Protein AF-A0A7X8DJQ7-F1 (afdb_monomer)

Structure (mmCIF, N/CA/C/O backbone):
data_AF-A0A7X8DJQ7-F1
#
_entry.id   AF-A0A7X8DJQ7-F1
#
loop_
_atom_site.group_PDB
_atom_site.id
_atom_site.type_symbol
_atom_site.label_atom_id
_atom_site.label_alt_id
_atom_site.label_comp_id
_atom_site.label_asym_id
_atom_site.label_entity_id
_atom_site.label_seq_id
_atom_site.pdbx_PDB_ins_code
_atom_site.Cartn_x
_atom_site.Cartn_y
_atom_site.Cartn_z
_atom_site.occupancy
_atom_site.B_iso_or_equiv
_atom_site.auth_seq_id
_atom_site.auth_comp_id
_atom_site.auth_asym_id
_atom_site.auth_atom_id
_atom_site.pdbx_PDB_model_num
ATOM 1 N N . MET A 1 1 ? 7.191 -37.165 -4.283 1.00 65.88 1 MET A N 1
ATOM 2 C CA . MET A 1 1 ? 6.387 -35.937 -4.485 1.00 65.88 1 MET A CA 1
ATOM 3 C C . MET A 1 1 ? 7.249 -34.746 -4.076 1.00 65.88 1 MET A C 1
ATOM 5 O O . MET A 1 1 ? 7.853 -34.827 -3.012 1.00 65.88 1 MET A O 1
ATOM 9 N N . LYS A 1 2 ? 7.405 -33.704 -4.907 1.00 75.75 2 LYS A N 1
ATOM 10 C CA . LYS A 1 2 ? 8.184 -32.511 -4.514 1.00 75.75 2 LYS A CA 1
ATOM 11 C C . LYS A 1 2 ? 7.412 -31.752 -3.423 1.00 75.75 2 LYS A C 1
ATOM 13 O O . LYS A 1 2 ? 6.214 -31.548 -3.569 1.00 75.75 2 LYS A O 1
ATOM 18 N N . ARG A 1 3 ? 8.088 -31.385 -2.325 1.00 86.00 3 ARG A N 1
ATOM 19 C CA . ARG A 1 3 ? 7.488 -30.718 -1.147 1.00 86.00 3 ARG A CA 1
ATOM 20 C C . ARG A 1 3 ? 7.249 -29.217 -1.361 1.00 86.00 3 ARG A C 1
ATOM 22 O O . ARG A 1 3 ? 6.435 -28.635 -0.658 1.00 86.00 3 ARG A O 1
ATOM 29 N N . PHE A 1 4 ? 7.946 -28.613 -2.324 1.00 91.56 4 PHE A N 1
ATOM 30 C CA . PHE A 1 4 ? 7.880 -27.187 -2.634 1.00 91.56 4 PHE A CA 1
ATOM 31 C C . PHE A 1 4 ? 7.934 -26.943 -4.140 1.00 91.56 4 PHE A C 1
ATOM 33 O O . PHE A 1 4 ? 8.462 -27.767 -4.894 1.00 91.56 4 PHE A O 1
ATOM 40 N N . ASN A 1 5 ? 7.412 -25.785 -4.539 1.00 89.81 5 ASN A N 1
ATOM 41 C CA . ASN A 1 5 ? 7.545 -25.264 -5.892 1.00 89.81 5 ASN A CA 1
ATOM 42 C C . ASN A 1 5 ? 8.987 -24.816 -6.152 1.00 89.81 5 ASN A C 1
ATOM 44 O O . ASN A 1 5 ? 9.689 -24.374 -5.242 1.00 89.81 5 ASN A O 1
ATOM 48 N N . GLU A 1 6 ? 9.416 -24.915 -7.406 1.00 92.44 6 GLU A N 1
ATOM 49 C CA . GLU A 1 6 ? 10.695 -24.354 -7.834 1.00 92.44 6 GLU A CA 1
ATOM 50 C C . GLU A 1 6 ? 10.624 -22.825 -7.887 1.00 92.44 6 GLU A C 1
ATOM 52 O O . GLU A 1 6 ? 9.564 -22.236 -8.118 1.00 92.44 6 GLU A O 1
ATOM 57 N N . LEU A 1 7 ? 11.765 -22.175 -7.656 1.00 90.50 7 LEU A N 1
ATOM 58 C CA . LEU A 1 7 ? 11.859 -20.723 -7.731 1.00 90.50 7 LEU A CA 1
ATOM 59 C C . LEU A 1 7 ? 11.691 -20.257 -9.179 1.00 90.50 7 LEU A C 1
ATOM 61 O O . LEU A 1 7 ? 12.293 -20.804 -10.101 1.00 90.50 7 LEU A O 1
ATOM 65 N N . SER A 1 8 ? 10.906 -19.198 -9.366 1.00 92.44 8 SER A N 1
ATOM 66 C CA . SER A 1 8 ? 10.716 -18.590 -10.681 1.00 92.44 8 SER A CA 1
ATOM 67 C C . SER A 1 8 ? 12.011 -17.945 -11.179 1.00 92.44 8 SER A C 1
ATOM 69 O O . SER A 1 8 ? 12.560 -17.050 -10.528 1.00 92.44 8 SER A O 1
ATOM 71 N N . THR A 1 9 ? 12.450 -18.364 -12.365 1.00 95.38 9 THR A N 1
ATOM 72 C CA . THR A 1 9 ? 13.588 -17.802 -13.109 1.00 95.38 9 THR A CA 1
ATOM 73 C C . THR A 1 9 ? 13.202 -16.611 -13.991 1.00 95.38 9 THR A C 1
ATOM 75 O O . THR A 1 9 ? 14.052 -16.073 -14.701 1.00 95.38 9 THR A O 1
ATOM 78 N N . LYS A 1 10 ? 11.933 -16.179 -13.957 1.00 96.44 10 LYS A N 1
ATOM 79 C CA . LYS A 1 10 ? 11.453 -15.025 -14.727 1.00 96.44 10 LYS A CA 1
ATOM 80 C C . LYS A 1 10 ? 12.132 -13.719 -14.276 1.00 96.44 10 LYS A C 1
ATOM 82 O O . LYS A 1 10 ? 12.482 -13.590 -13.095 1.00 96.44 10 LYS A O 1
ATOM 87 N N . PRO A 1 11 ? 12.261 -12.726 -15.174 1.00 97.75 11 PRO A N 1
ATOM 88 C CA . PRO A 1 11 ? 12.665 -11.368 -14.820 1.00 97.75 11 PRO A CA 1
ATOM 89 C C . 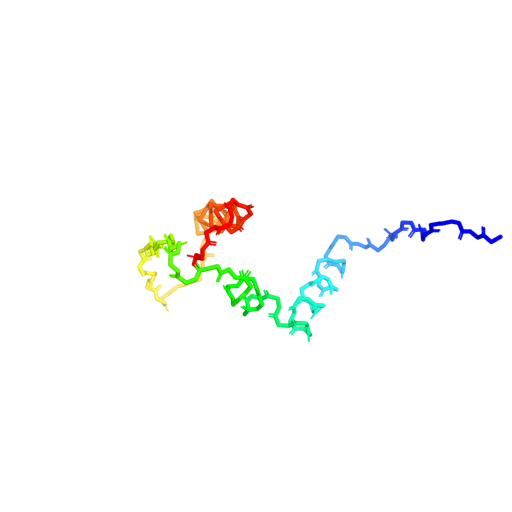PRO A 1 11 ? 11.860 -10.788 -13.646 1.00 97.75 11 PRO A C 1
ATOM 91 O O . PRO A 1 11 ? 10.679 -11.085 -13.475 1.00 97.75 11 PRO A O 1
ATOM 94 N N . VAL A 1 12 ? 12.488 -9.919 -12.840 1.00 97.00 12 VAL A N 1
ATOM 95 C CA . VAL A 1 12 ? 11.832 -9.249 -11.694 1.00 97.00 12 VAL A CA 1
ATOM 96 C C . VAL A 1 12 ? 10.558 -8.527 -12.130 1.00 97.00 12 VAL A C 1
ATOM 98 O O . VAL A 1 12 ? 9.523 -8.734 -11.508 1.00 97.00 12 VAL A O 1
ATOM 101 N N . LYS A 1 13 ? 10.624 -7.777 -13.237 1.00 97.81 13 LYS A N 1
ATOM 102 C CA . LYS A 1 13 ? 9.488 -7.050 -13.816 1.00 97.81 13 LYS A CA 1
ATOM 103 C C . LYS A 1 13 ? 8.261 -7.950 -13.999 1.00 97.81 13 LYS A C 1
ATOM 105 O O . LYS A 1 13 ? 7.181 -7.616 -13.527 1.00 97.81 13 LYS A O 1
ATOM 110 N N . ASP A 1 14 ? 8.440 -9.107 -14.629 1.00 98.00 14 ASP A N 1
ATOM 111 C CA . ASP A 1 14 ? 7.329 -10.009 -14.948 1.00 98.00 14 ASP A CA 1
ATOM 112 C C . ASP A 1 14 ? 6.728 -10.621 -13.674 1.00 98.00 14 ASP A C 1
ATOM 114 O O . ASP A 1 14 ? 5.515 -10.790 -13.562 1.00 98.00 14 ASP A O 1
ATOM 118 N N . ARG A 1 15 ? 7.570 -10.908 -12.671 1.00 96.88 15 ARG A N 1
ATOM 119 C CA . ARG A 1 15 ? 7.118 -11.406 -11.362 1.00 96.88 15 ARG A CA 1
ATOM 120 C C . ARG A 1 15 ? 6.342 -10.341 -10.584 1.00 96.88 15 ARG A C 1
ATOM 122 O O . ARG A 1 15 ? 5.332 -10.663 -9.967 1.00 96.88 15 ARG A O 1
ATOM 129 N N . GLU A 1 16 ? 6.782 -9.086 -10.621 1.00 97.94 16 GLU A N 1
ATOM 130 C CA . GLU A 1 16 ? 6.060 -7.965 -10.004 1.00 97.94 16 GLU A CA 1
ATOM 131 C C . GLU A 1 16 ? 4.711 -7.713 -10.694 1.00 97.94 16 GLU A C 1
ATOM 133 O O . GLU A 1 16 ? 3.706 -7.503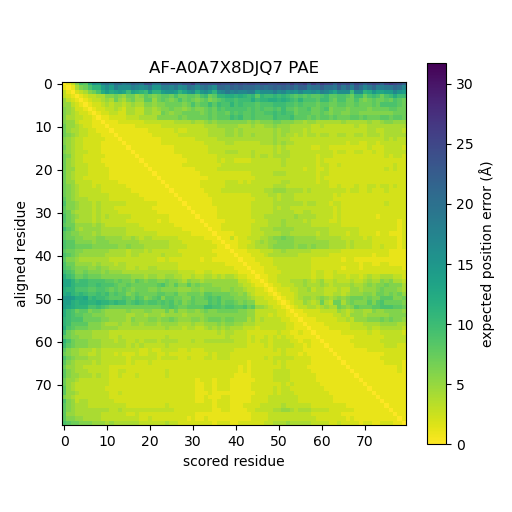 -10.015 1.00 97.94 16 GLU A O 1
ATOM 138 N N . GLU A 1 17 ? 4.650 -7.811 -12.026 1.00 98.12 17 GLU A N 1
ATOM 139 C CA . GLU A 1 17 ? 3.396 -7.722 -12.786 1.00 98.12 17 GLU A CA 1
ATOM 140 C C . GLU A 1 17 ? 2.435 -8.882 -12.464 1.00 98.12 17 GLU A C 1
ATOM 142 O O . GLU A 1 17 ? 1.224 -8.676 -12.362 1.00 98.12 17 GLU A O 1
ATOM 147 N N . GLU A 1 18 ? 2.945 -10.102 -12.270 1.00 97.62 18 GLU A N 1
ATOM 148 C CA . GLU A 1 18 ? 2.158 -11.258 -11.815 1.00 97.62 18 GLU A CA 1
ATOM 149 C C . GLU A 1 18 ? 1.582 -11.046 -10.411 1.00 97.62 18 GLU A C 1
ATOM 151 O O . GLU A 1 18 ? 0.382 -11.228 -10.212 1.00 97.62 18 GLU A O 1
ATOM 156 N N . ILE A 1 19 ? 2.399 -10.587 -9.459 1.00 97.50 19 ILE A N 1
ATOM 157 C CA . ILE A 1 19 ? 1.949 -10.285 -8.093 1.00 97.50 19 ILE A CA 1
ATOM 158 C C . ILE A 1 19 ? 0.917 -9.152 -8.096 1.00 97.50 19 ILE A C 1
ATOM 160 O O . ILE A 1 19 ? -0.111 -9.255 -7.431 1.00 97.50 19 ILE A O 1
ATOM 164 N N . SER A 1 20 ? 1.152 -8.087 -8.869 1.00 97.94 20 SER A N 1
ATOM 165 C CA . SER A 1 20 ? 0.221 -6.960 -8.971 1.00 97.94 20 SER A CA 1
ATOM 166 C C . SER A 1 20 ? -1.134 -7.380 -9.545 1.00 97.94 20 SER A C 1
ATOM 168 O O . SER A 1 20 ? -2.168 -6.909 -9.070 1.00 97.94 20 SER A O 1
ATOM 170 N N . ARG A 1 21 ? -1.151 -8.278 -10.541 1.00 98.50 21 ARG A N 1
ATOM 171 C CA . ARG A 1 21 ? -2.394 -8.859 -11.069 1.00 98.50 21 ARG A CA 1
ATOM 172 C C . ARG A 1 21 ? -3.105 -9.702 -10.022 1.00 98.50 21 ARG A C 1
ATOM 174 O O . ARG A 1 21 ? -4.275 -9.449 -9.764 1.00 98.50 21 ARG A O 1
ATOM 181 N N . TYR A 1 22 ? -2.385 -10.604 -9.362 1.00 98.31 22 TYR A N 1
ATOM 182 C CA . TYR A 1 22 ? -2.947 -11.431 -8.299 1.00 98.31 22 TYR A CA 1
ATOM 183 C C . TYR A 1 22 ? -3.579 -10.587 -7.181 1.00 98.31 22 TYR A C 1
ATOM 185 O O . TYR A 1 22 ? -4.711 -10.842 -6.788 1.00 98.31 22 TYR A O 1
ATOM 193 N N . TRP A 1 23 ? -2.905 -9.527 -6.715 1.00 98.31 23 TRP A 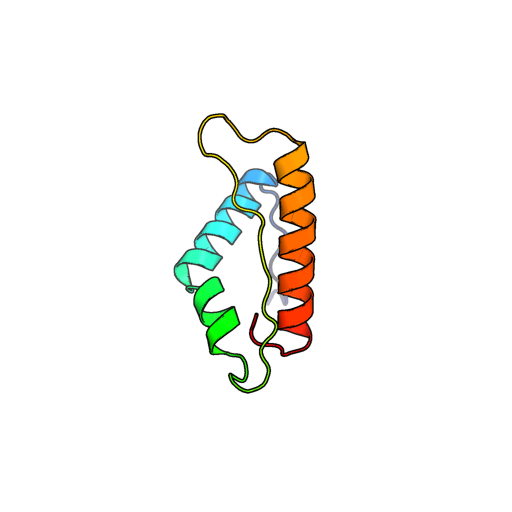N 1
ATOM 194 C CA . TRP A 1 23 ? -3.455 -8.623 -5.696 1.00 98.31 23 TRP A CA 1
ATOM 195 C C . TRP A 1 23 ? -4.755 -7.937 -6.125 1.00 98.31 23 TRP A C 1
ATOM 197 O O . TRP A 1 23 ? -5.608 -7.697 -5.276 1.00 98.31 23 TRP A O 1
ATOM 207 N N . LYS A 1 24 ? -4.917 -7.629 -7.417 1.00 98.12 24 LYS A N 1
ATOM 208 C CA . LYS A 1 24 ? -6.172 -7.084 -7.956 1.00 98.12 24 LYS A CA 1
ATOM 209 C C . LYS A 1 24 ? -7.266 -8.144 -8.029 1.00 98.12 24 LYS A C 1
ATOM 211 O O . LYS A 1 24 ? -8.408 -7.840 -7.720 1.00 98.12 24 LYS A O 1
ATOM 216 N N . GLU A 1 25 ? -6.922 -9.363 -8.438 1.00 98.56 25 GLU A N 1
ATOM 217 C CA . GLU A 1 25 ? -7.872 -10.478 -8.555 1.00 98.56 25 GLU A CA 1
ATOM 218 C C . GLU A 1 25 ? -8.506 -10.846 -7.210 1.00 98.56 25 GLU A C 1
ATOM 220 O O . GLU A 1 25 ? -9.688 -11.172 -7.169 1.00 98.56 25 GLU A O 1
ATOM 225 N N . ILE A 1 26 ? -7.741 -10.759 -6.119 1.00 98.12 26 ILE A N 1
ATOM 226 C CA . ILE A 1 26 ? -8.230 -11.050 -4.761 1.00 98.12 26 ILE A CA 1
ATOM 227 C C . ILE A 1 26 ? -8.748 -9.814 -4.011 1.00 98.12 26 ILE A C 1
ATOM 229 O O . ILE A 1 26 ? -8.995 -9.910 -2.815 1.00 98.12 26 ILE A O 1
ATOM 233 N N . ASP A 1 27 ? -8.827 -8.657 -4.675 1.00 97.94 27 ASP A N 1
ATOM 234 C CA . ASP A 1 27 ? -9.182 -7.367 -4.067 1.00 97.94 27 ASP A CA 1
ATOM 235 C C . ASP A 1 27 ? -8.406 -7.057 -2.767 1.00 97.94 27 ASP A C 1
ATOM 237 O O . ASP A 1 27 ? -8.947 -6.611 -1.755 1.00 97.94 27 ASP A O 1
ATOM 241 N N . LEU A 1 28 ? -7.089 -7.317 -2.787 1.00 97.81 28 LEU A N 1
ATOM 242 C CA . LEU A 1 28 ? -6.250 -7.340 -1.582 1.00 97.81 28 LEU A CA 1
ATOM 243 C C . LEU A 1 28 ? -6.333 -6.041 -0.773 1.00 97.81 28 LEU A C 1
ATOM 245 O O . LEU A 1 28 ? -6.263 -6.080 0.452 1.00 97.81 28 LEU A O 1
ATOM 249 N N . LEU A 1 29 ? -6.419 -4.889 -1.445 1.00 94.56 29 LEU A N 1
ATOM 250 C CA . LEU A 1 29 ? -6.471 -3.599 -0.757 1.00 94.56 29 LEU A CA 1
ATOM 251 C C . LEU A 1 29 ? -7.762 -3.461 0.052 1.00 94.56 29 LEU A C 1
ATOM 253 O O . LEU A 1 29 ? -7.682 -3.087 1.220 1.00 94.56 29 LEU A O 1
ATOM 257 N N . HIS A 1 30 ? -8.913 -3.812 -0.526 1.00 97.06 30 HIS A N 1
ATOM 258 C CA . HIS A 1 30 ? -10.183 -3.805 0.192 1.00 97.06 30 HIS A CA 1
ATOM 259 C C . HIS A 1 30 ? -10.145 -4.776 1.374 1.00 97.06 30 HIS A C 1
ATOM 261 O O . HIS A 1 30 ? -10.359 -4.360 2.511 1.00 97.06 30 HIS A O 1
ATOM 267 N N . GLU A 1 31 ? -9.743 -6.025 1.125 1.00 97.50 31 GLU A N 1
ATOM 268 C CA . GLU A 1 31 ? -9.632 -7.068 2.152 1.00 97.50 31 GLU A CA 1
ATOM 269 C C . GLU A 1 31 ? -8.670 -6.682 3.287 1.00 97.50 31 GLU A C 1
ATOM 271 O O . GLU A 1 31 ? -8.910 -6.974 4.460 1.00 97.50 31 GLU A O 1
ATOM 276 N N . SER A 1 32 ? -7.574 -5.983 2.977 1.00 96.25 32 SER A N 1
ATOM 277 C CA . SER A 1 32 ? -6.610 -5.536 3.990 1.00 96.25 32 SER A CA 1
ATOM 278 C C . SER A 1 32 ? -7.185 -4.508 4.969 1.00 96.25 32 SER A C 1
ATOM 280 O O . SER A 1 32 ? -6.732 -4.449 6.113 1.00 96.25 32 SER A O 1
ATOM 282 N N . VAL A 1 33 ? -8.188 -3.737 4.537 1.00 96.25 33 VAL A N 1
ATOM 283 C CA . VAL A 1 33 ? -8.886 -2.738 5.356 1.00 96.25 33 VAL A CA 1
ATOM 284 C C . VAL A 1 33 ? -10.069 -3.380 6.080 1.00 96.25 33 VAL A C 1
ATOM 286 O O . VAL A 1 33 ? -10.184 -3.246 7.296 1.00 96.25 33 VAL A O 1
ATOM 289 N N . THR A 1 34 ? -10.921 -4.129 5.372 1.00 97.06 34 THR A N 1
ATOM 290 C CA . THR A 1 34 ? -12.153 -4.712 5.937 1.00 97.06 34 THR A CA 1
ATOM 291 C C . THR A 1 34 ? -11.898 -5.863 6.908 1.00 97.06 34 THR A C 1
ATOM 293 O O . THR A 1 34 ? -12.713 -6.109 7.792 1.00 97.06 34 THR A O 1
ATOM 296 N N . SER A 1 35 ? -10.745 -6.534 6.819 1.00 96.62 35 SER A N 1
ATOM 297 C CA . SER A 1 35 ? -10.324 -7.566 7.782 1.00 96.62 35 SER A CA 1
ATOM 298 C C . SER A 1 35 ? -9.779 -7.010 9.111 1.00 96.62 35 SER A C 1
ATOM 30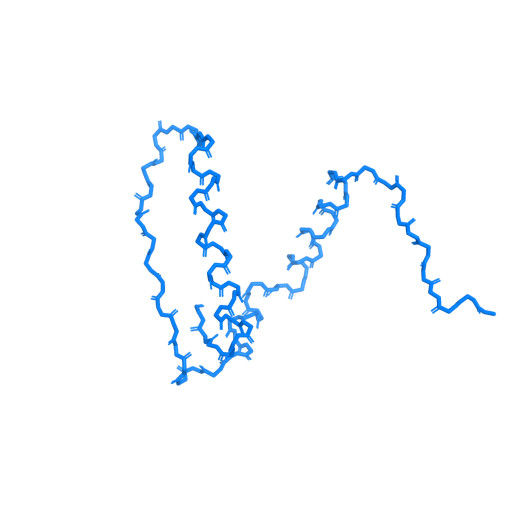0 O O . SER A 1 35 ? -9.174 -7.752 9.897 1.00 96.62 35 SER A O 1
ATOM 302 N N . ARG A 1 36 ? -9.924 -5.705 9.371 1.00 97.12 36 ARG A N 1
ATOM 303 C CA . ARG A 1 36 ? -9.434 -5.026 10.581 1.00 97.12 36 ARG A CA 1
ATOM 304 C C . ARG A 1 36 ? -10.577 -4.455 11.408 1.00 97.12 36 ARG A C 1
ATOM 306 O O . ARG A 1 36 ? -11.600 -4.052 10.874 1.00 97.12 36 ARG A O 1
ATOM 313 N N . ASP A 1 37 ? -10.365 -4.389 12.720 1.00 96.81 37 ASP A N 1
ATOM 314 C CA . ASP A 1 37 ? -11.340 -3.845 13.669 1.00 96.81 37 ASP A CA 1
ATOM 315 C C . ASP A 1 37 ? -11.579 -2.348 13.414 1.00 96.81 37 ASP A C 1
ATOM 317 O O . ASP A 1 37 ? -10.656 -1.535 13.508 1.00 96.81 37 ASP A O 1
ATOM 321 N N . GLU A 1 38 ? -12.827 -1.992 13.114 1.00 96.50 38 GLU A N 1
ATOM 322 C CA . GLU A 1 38 ? -13.288 -0.614 12.893 1.00 96.50 38 GLU A CA 1
ATOM 323 C C . GLU A 1 38 ? -13.099 0.295 14.108 1.00 96.50 38 GLU A C 1
ATOM 325 O O . GLU A 1 38 ? -12.940 1.506 13.961 1.00 96.50 38 GLU A O 1
ATOM 330 N N . ASN A 1 39 ? -13.016 -0.282 15.309 1.00 97.44 39 ASN A N 1
ATOM 331 C CA . ASN A 1 39 ? -12.790 0.461 16.545 1.00 97.44 39 ASN A CA 1
ATOM 332 C C . ASN A 1 39 ? -11.306 0.745 16.811 1.00 97.44 39 ASN A C 1
ATOM 334 O O . ASN A 1 39 ? -10.967 1.382 17.812 1.00 97.44 39 ASN A O 1
ATOM 338 N N . LYS A 1 40 ? -10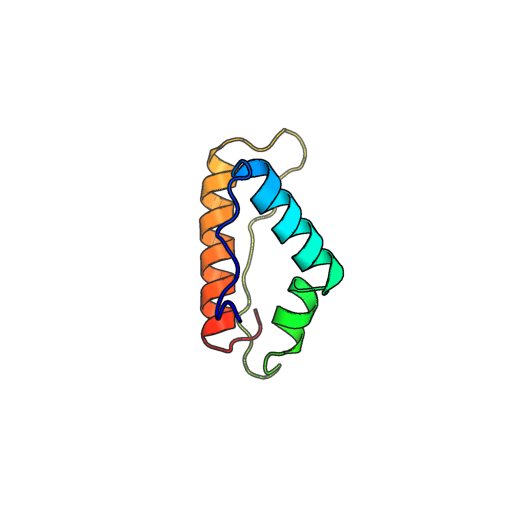.407 0.302 15.922 1.00 97.56 40 LYS A N 1
ATOM 339 C CA . LYS A 1 40 ? -8.962 0.534 16.023 1.00 97.56 40 LYS A CA 1
ATOM 340 C C . LYS A 1 40 ? -8.401 1.241 14.776 1.00 97.56 40 LYS A C 1
ATOM 342 O O . LYS A 1 40 ? -7.514 0.694 14.112 1.00 97.56 40 LYS A O 1
ATOM 347 N N . PRO A 1 41 ? -8.872 2.460 14.450 1.00 97.75 41 PRO A N 1
ATOM 348 C CA . PRO A 1 41 ? -8.420 3.172 13.265 1.00 97.75 41 PRO A CA 1
ATOM 349 C C . PRO A 1 41 ? -7.002 3.741 13.426 1.00 97.75 41 PRO A C 1
ATOM 351 O O . PRO A 1 41 ? -6.581 4.149 14.512 1.00 97.75 41 PRO A O 1
ATOM 354 N N . PHE A 1 42 ? -6.284 3.841 12.313 1.00 98.19 42 PHE A N 1
ATOM 355 C CA . PHE A 1 42 ? -5.078 4.642 12.145 1.00 98.19 42 PHE A CA 1
ATOM 356 C C . PHE A 1 42 ? -5.278 5.556 10.932 1.00 98.19 42 PHE A C 1
ATOM 358 O O . PHE A 1 42 ? -5.122 5.141 9.793 1.00 98.19 42 PHE A O 1
ATOM 365 N N . VAL A 1 43 ? -5.630 6.818 11.174 1.00 97.06 43 VAL A N 1
ATOM 366 C CA . VAL A 1 43 ? -5.938 7.763 10.092 1.00 97.06 43 VAL A CA 1
ATOM 367 C C . VA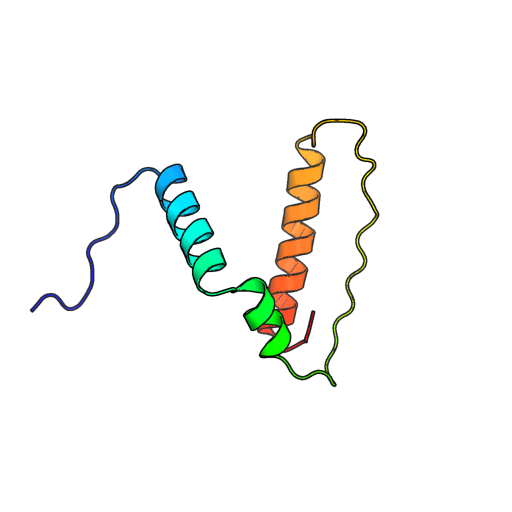L A 1 43 ? -4.649 8.371 9.540 1.00 97.06 43 VAL A C 1
ATOM 369 O O . VAL A 1 43 ? -3.958 9.120 10.234 1.00 97.06 43 VAL A O 1
ATOM 372 N N . PHE A 1 44 ? -4.334 8.070 8.279 1.00 95.88 44 PHE A N 1
ATOM 373 C CA . PHE A 1 44 ? -3.175 8.615 7.575 1.00 95.88 44 PHE A CA 1
ATOM 374 C C . PHE A 1 44 ? -3.568 9.765 6.632 1.00 95.88 44 PHE A C 1
ATOM 376 O O . PHE A 1 44 ? -4.447 9.615 5.788 1.00 95.88 44 PHE A O 1
ATOM 383 N N . TYR A 1 45 ? -2.875 10.905 6.727 1.00 94.75 45 TYR A N 1
ATOM 384 C CA . TYR A 1 45 ? -3.087 12.050 5.836 1.00 94.75 45 TYR A CA 1
ATOM 385 C C . TYR A 1 45 ? -1.987 12.145 4.780 1.00 94.75 45 TYR A C 1
ATOM 387 O O . TYR A 1 45 ? -0.809 12.321 5.100 1.00 94.75 45 TYR A O 1
ATOM 395 N N . GLU A 1 46 ? -2.375 12.107 3.505 1.00 91.31 46 GLU A N 1
ATOM 396 C CA . GLU A 1 46 ? -1.478 12.436 2.404 1.00 91.31 46 GLU A CA 1
ATOM 397 C C . GLU A 1 46 ? -1.646 13.900 1.980 1.00 91.31 46 GLU A C 1
ATOM 399 O O . GLU A 1 46 ? -2.754 14.358 1.708 1.00 91.31 46 GLU A O 1
ATOM 404 N N . GLY A 1 47 ? -0.535 14.631 1.860 1.00 89.75 47 GLY A N 1
ATOM 405 C CA . GLY A 1 47 ? -0.541 15.918 1.168 1.00 89.75 47 GLY A CA 1
ATOM 406 C C . GLY A 1 47 ? -0.937 15.729 -0.306 1.00 89.75 47 GLY A C 1
ATOM 407 O O . GLY A 1 47 ? -0.267 14.954 -0.995 1.00 89.75 47 GLY A O 1
ATOM 408 N N . PRO A 1 48 ? -1.984 16.413 -0.803 1.00 90.06 48 PRO A N 1
ATOM 409 C CA . PRO A 1 48 ? -2.493 16.190 -2.150 1.00 90.06 48 PRO A CA 1
ATOM 410 C C . PRO A 1 48 ? -1.461 16.633 -3.200 1.00 90.06 48 PRO A C 1
ATOM 412 O O . PRO A 1 48 ? -1.015 17.785 -3.171 1.00 90.06 48 PRO A O 1
ATOM 415 N N . PRO A 1 49 ? -1.069 15.763 -4.148 1.00 89.12 49 PRO A N 1
ATOM 416 C CA . PRO A 1 49 ? -0.234 16.180 -5.265 1.00 89.12 49 PRO A CA 1
ATOM 417 C C . PRO A 1 49 ? -1.058 16.993 -6.273 1.00 89.12 49 PRO A C 1
ATOM 419 O O . PRO A 1 49 ? -2.243 16.734 -6.483 1.00 89.12 49 PRO A O 1
ATOM 422 N N . THR A 1 50 ? -0.423 17.942 -6.961 1.00 91.06 50 THR A N 1
ATOM 423 C CA . THR A 1 50 ? -1.030 18.585 -8.136 1.00 91.06 50 THR A CA 1
ATOM 424 C C . THR A 1 50 ? -0.756 17.742 -9.383 1.00 91.06 50 THR A C 1
ATOM 426 O O . THR A 1 50 ? 0.359 17.277 -9.608 1.00 91.06 50 THR A O 1
ATOM 429 N N . ALA A 1 51 ? -1.780 17.510 -10.207 1.00 91.12 51 ALA A N 1
ATOM 430 C CA . ALA A 1 51 ? -1.705 16.628 -11.378 1.00 91.12 51 ALA A CA 1
ATOM 431 C C . ALA A 1 51 ? -1.237 17.348 -12.663 1.00 91.12 51 ALA A C 1
ATOM 433 O O . ALA A 1 51 ? -1.701 17.044 -13.758 1.00 91.12 51 ALA A O 1
ATOM 434 N N . ASN A 1 52 ? -0.341 18.331 -12.543 1.00 93.50 52 ASN A N 1
ATOM 435 C CA . ASN A 1 52 ? 0.122 19.168 -13.660 1.00 93.50 52 ASN A CA 1
ATOM 436 C C . ASN A 1 52 ? 1.442 18.688 -14.298 1.00 93.50 52 ASN A C 1
ATOM 438 O O . ASN A 1 52 ? 1.931 19.308 -15.240 1.00 93.50 52 ASN A O 1
ATOM 442 N N . GLY A 1 53 ? 2.023 17.591 -13.807 1.00 91.19 53 GLY A N 1
ATOM 443 C CA . GLY A 1 53 ? 3.296 17.057 -14.282 1.00 91.19 53 GLY A CA 1
ATOM 444 C C . GLY A 1 53 ? 3.469 15.572 -13.972 1.00 91.19 53 GLY A C 1
ATOM 445 O O . GLY A 1 53 ? 2.737 14.987 -13.174 1.00 91.19 53 GLY A O 1
ATOM 446 N N . LYS A 1 54 ? 4.454 14.942 -14.624 1.00 93.25 54 LYS A N 1
ATOM 447 C CA . LYS A 1 54 ? 4.801 13.540 -14.351 1.00 93.25 54 LYS A CA 1
ATOM 448 C C . LYS A 1 54 ? 5.470 13.414 -12.973 1.00 93.25 54 LYS A C 1
ATOM 450 O O . LYS A 1 54 ? 6.293 14.265 -12.629 1.00 93.25 54 LYS A O 1
ATOM 455 N N . PRO A 1 55 ? 5.205 12.339 -12.209 1.00 92.00 55 PRO A N 1
ATOM 456 C CA . PRO A 1 55 ? 5.891 12.112 -10.944 1.00 92.00 55 PRO A CA 1
ATOM 457 C C . PRO A 1 55 ? 7.408 11.946 -11.136 1.00 92.00 55 PRO A C 1
ATOM 459 O O . PRO A 1 55 ? 7.860 11.050 -11.843 1.00 92.00 55 PRO A O 1
ATOM 462 N N . GLY A 1 56 ? 8.203 12.804 -10.493 1.00 92.75 56 GLY A N 1
ATOM 463 C CA . GLY A 1 56 ? 9.652 12.619 -10.340 1.00 92.75 56 GLY A CA 1
ATOM 464 C C . GLY A 1 56 ? 10.039 11.628 -9.230 1.00 92.75 56 GLY A C 1
ATOM 465 O O . GLY A 1 56 ? 9.202 11.236 -8.418 1.00 92.75 56 GLY A O 1
ATOM 466 N N . ILE A 1 57 ? 11.329 11.280 -9.139 1.00 94.31 57 ILE A N 1
ATOM 467 C CA . ILE A 1 57 ? 11.866 10.290 -8.177 1.00 94.31 57 ILE A CA 1
ATOM 468 C C . ILE A 1 57 ? 11.552 10.607 -6.704 1.00 94.31 57 ILE A C 1
ATOM 470 O O . ILE A 1 57 ? 11.319 9.703 -5.906 1.00 94.31 57 ILE A O 1
ATOM 474 N N . HIS A 1 58 ? 11.468 11.889 -6.343 1.00 91.44 58 HIS A N 1
ATOM 475 C CA . HIS A 1 58 ? 11.096 12.317 -4.993 1.00 91.44 58 HIS A CA 1
ATOM 476 C C . HIS A 1 58 ? 9.667 11.891 -4.613 1.00 91.44 58 HIS A C 1
ATOM 478 O O . HIS A 1 58 ? 9.407 11.605 -3.444 1.00 91.44 58 HIS A O 1
ATOM 484 N N . HIS A 1 59 ? 8.756 11.765 -5.587 1.00 93.69 59 HIS A N 1
ATOM 485 C CA . HIS A 1 59 ? 7.427 11.204 -5.347 1.00 93.69 59 HIS A CA 1
ATOM 486 C C . HIS A 1 59 ? 7.495 9.711 -5.041 1.00 93.69 59 HIS A C 1
ATOM 488 O O . HIS A 1 59 ? 6.754 9.253 -4.179 1.00 93.69 59 HIS A O 1
ATOM 494 N N . VAL A 1 60 ? 8.380 8.963 -5.712 1.00 94.31 60 VAL A N 1
ATOM 495 C CA . VAL A 1 60 ? 8.559 7.524 -5.465 1.00 94.31 60 VAL A CA 1
ATOM 496 C C . VAL A 1 60 ? 9.028 7.312 -4.033 1.00 94.31 60 VAL A C 1
ATOM 498 O O . VAL A 1 60 ? 8.351 6.628 -3.278 1.00 94.31 60 VAL A O 1
ATOM 501 N N . MET A 1 61 ? 10.111 7.980 -3.621 1.00 94.44 61 MET A N 1
ATOM 502 C CA . MET A 1 61 ? 10.642 7.842 -2.259 1.00 94.44 61 MET A CA 1
ATOM 503 C C . MET A 1 61 ? 9.604 8.208 -1.192 1.00 94.44 61 MET A C 1
ATOM 505 O O . MET A 1 61 ? 9.389 7.446 -0.252 1.00 94.44 61 MET A O 1
ATOM 509 N N . SER A 1 62 ? 8.926 9.351 -1.355 1.00 93.69 62 SER A N 1
ATOM 510 C CA . SER A 1 62 ? 7.887 9.777 -0.416 1.00 93.69 62 SER A CA 1
ATOM 511 C C . SER A 1 62 ? 6.748 8.756 -0.342 1.00 93.69 62 SER A C 1
ATOM 513 O O . SER A 1 62 ? 6.361 8.362 0.752 1.00 93.69 62 SER A O 1
ATOM 515 N N . ARG A 1 63 ? 6.240 8.271 -1.482 1.00 95.25 63 ARG A N 1
ATOM 516 C CA . ARG A 1 63 ? 5.145 7.288 -1.519 1.00 95.25 63 ARG A CA 1
ATOM 517 C C . ARG A 1 63 ? 5.544 5.938 -0.935 1.00 95.25 63 ARG A C 1
ATOM 519 O O . ARG A 1 63 ? 4.738 5.361 -0.218 1.00 95.25 63 ARG A O 1
ATOM 526 N N . THR A 1 64 ? 6.773 5.479 -1.163 1.00 96.56 64 THR A N 1
ATOM 527 C CA . THR A 1 64 ? 7.281 4.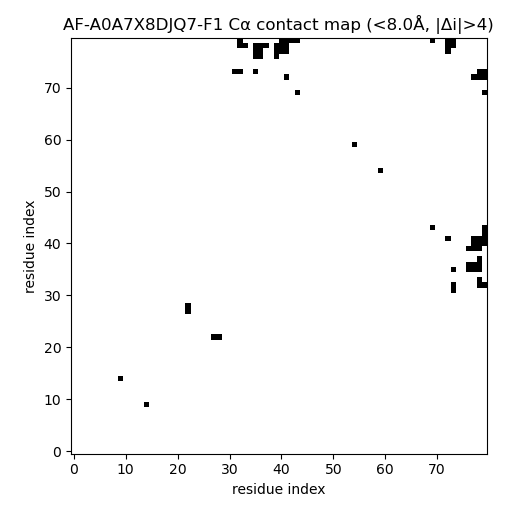237 -0.565 1.00 96.56 64 THR A CA 1
ATOM 528 C C . THR A 1 64 ? 7.269 4.306 0.961 1.00 96.56 64 THR A C 1
ATOM 530 O O . THR A 1 64 ? 6.821 3.366 1.608 1.00 96.56 64 THR A O 1
ATOM 533 N N . LEU A 1 65 ? 7.712 5.421 1.553 1.00 96.06 65 LEU A N 1
ATOM 534 C CA . LEU A 1 65 ? 7.698 5.583 3.011 1.00 96.06 65 LEU A CA 1
ATOM 535 C C . LEU A 1 65 ? 6.273 5.617 3.574 1.00 96.06 65 LEU A C 1
ATOM 537 O O . LEU A 1 65 ? 6.004 4.996 4.598 1.00 96.06 65 LEU A O 1
ATOM 541 N N . LYS A 1 66 ? 5.359 6.317 2.895 1.00 96.44 66 LYS A N 1
ATOM 542 C CA . LYS A 1 66 ? 3.949 6.398 3.302 1.00 96.44 66 LYS A CA 1
ATOM 543 C C . LYS A 1 66 ? 3.269 5.024 3.254 1.00 96.44 66 LYS A C 1
ATOM 545 O O . LYS A 1 66 ? 2.666 4.616 4.239 1.00 96.44 66 LYS A O 1
ATOM 550 N N . ASP A 1 67 ? 3.430 4.287 2.152 1.00 97.44 67 ASP A N 1
ATOM 551 C CA . ASP A 1 67 ? 2.892 2.928 1.986 1.00 97.44 67 ASP A CA 1
ATOM 552 C C . ASP A 1 67 ? 3.467 1.954 3.030 1.00 97.44 67 ASP A C 1
ATOM 554 O O . ASP A 1 67 ? 2.714 1.199 3.646 1.00 97.44 67 ASP A O 1
ATOM 558 N N . LEU A 1 68 ? 4.774 2.031 3.314 1.00 98.06 68 LEU A N 1
ATOM 559 C CA . LEU A 1 68 ? 5.419 1.210 4.342 1.00 98.06 68 LEU A CA 1
ATOM 560 C C . LEU A 1 68 ? 4.811 1.436 5.731 1.00 98.06 68 LEU A C 1
ATOM 562 O O . LEU A 1 68 ? 4.541 0.468 6.440 1.00 98.06 68 LEU A O 1
ATOM 566 N N . VAL A 1 69 ? 4.572 2.694 6.116 1.00 98.00 69 VAL A N 1
ATOM 567 C CA . VAL A 1 69 ? 3.946 3.025 7.406 1.00 98.00 69 VAL A CA 1
ATOM 568 C C . VAL A 1 69 ? 2.527 2.465 7.484 1.00 98.00 69 VAL A C 1
ATOM 570 O O . VAL A 1 69 ? 2.184 1.844 8.492 1.00 98.00 69 VAL A O 1
ATOM 573 N N . CYS A 1 70 ? 1.725 2.629 6.428 1.00 97.81 70 CYS A N 1
ATOM 574 C CA . CYS A 1 70 ? 0.364 2.097 6.394 1.00 97.81 70 CYS A CA 1
ATOM 575 C C . CYS A 1 70 ? 0.360 0.569 6.521 1.00 97.81 70 CYS A C 1
ATOM 577 O O . CYS A 1 70 ? -0.288 0.034 7.415 1.00 97.81 70 CYS A O 1
ATOM 579 N N . ARG A 1 71 ? 1.168 -0.145 5.726 1.00 97.88 71 ARG A N 1
ATOM 580 C CA . ARG A 1 71 ? 1.272 -1.613 5.813 1.00 97.88 71 ARG A CA 1
ATOM 581 C C . ARG A 1 71 ? 1.719 -2.082 7.192 1.00 97.88 71 ARG A C 1
ATOM 583 O O . ARG A 1 71 ? 1.147 -3.029 7.726 1.00 97.88 71 ARG A O 1
ATOM 590 N N . TYR A 1 72 ? 2.714 -1.415 7.775 1.00 98.31 72 TYR A N 1
ATOM 591 C CA . TYR A 1 72 ? 3.186 -1.721 9.122 1.00 98.31 72 TYR A CA 1
ATOM 592 C C . TYR A 1 72 ? 2.049 -1.605 10.147 1.00 98.31 72 TYR A C 1
ATOM 594 O O . TYR A 1 72 ? 1.824 -2.531 10.924 1.00 98.31 72 TYR A O 1
ATOM 602 N N . LYS A 1 73 ? 1.258 -0.526 10.096 1.00 98.38 73 LYS A N 1
ATOM 603 C CA . LYS A 1 73 ? 0.109 -0.333 10.992 1.00 98.38 73 LYS A CA 1
ATOM 604 C C . LYS A 1 73 ? -1.007 -1.350 10.759 1.00 98.38 73 LYS A C 1
ATOM 606 O O . LYS A 1 73 ? -1.538 -1.890 11.731 1.00 98.38 73 LYS A O 1
ATOM 611 N N . THR A 1 74 ? -1.292 -1.704 9.508 1.00 98.19 74 THR A N 1
ATOM 612 C CA . THR A 1 74 ? -2.221 -2.795 9.179 1.00 98.19 74 THR A CA 1
ATOM 613 C C . THR A 1 74 ? -1.743 -4.136 9.746 1.00 98.19 74 THR A C 1
ATOM 615 O O . THR A 1 74 ? -2.560 -4.938 10.202 1.00 98.19 74 THR A O 1
ATOM 618 N N . MET A 1 75 ? -0.432 -4.405 9.762 1.00 97.44 75 MET A N 1
ATOM 619 C CA . MET A 1 75 ? 0.146 -5.617 10.364 1.00 97.44 75 MET A CA 1
ATOM 620 C C . MET A 1 75 ? 0.115 -5.596 11.902 1.00 97.44 75 MET A C 1
ATOM 622 O O . MET A 1 75 ? -0.031 -6.652 12.511 1.00 97.44 75 MET A O 1
ATOM 626 N N . GLU A 1 76 ? 0.161 -4.418 12.534 1.00 97.69 76 GLU A N 1
ATOM 627 C CA . GLU A 1 76 ? -0.093 -4.227 13.978 1.00 97.69 76 GLU A CA 1
ATOM 628 C C . GLU A 1 76 ? -1.595 -4.304 14.355 1.00 97.69 76 GLU A C 1
ATOM 630 O O . GLU A 1 76 ? -1.984 -4.119 15.517 1.00 97.69 76 GLU A O 1
ATOM 635 N N . GLY A 1 77 ? -2.460 -4.578 13.374 1.00 97.38 77 GLY A N 1
ATOM 636 C CA . GLY A 1 77 ? -3.893 -4.793 13.558 1.00 97.38 77 GLY A CA 1
ATOM 637 C C . GLY A 1 77 ? -4.739 -3.521 13.568 1.00 97.38 77 GLY A C 1
ATOM 638 O O . GLY A 1 77 ? -5.893 -3.592 13.975 1.00 97.38 77 GLY A O 1
ATOM 639 N N . TYR A 1 78 ? -4.195 -2.373 13.160 1.00 98.50 78 TYR A N 1
ATOM 640 C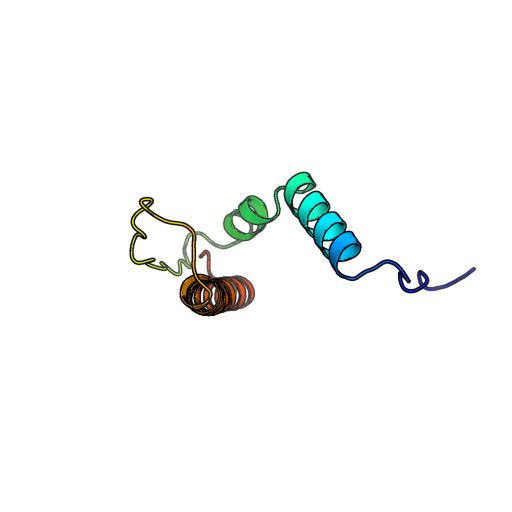 CA . TYR A 1 78 ? -4.996 -1.164 12.953 1.00 98.50 78 TYR A CA 1
ATOM 641 C C . TYR A 1 78 ? -5.758 -1.242 11.628 1.00 98.50 78 TYR A C 1
ATOM 643 O O . TYR A 1 78 ? -5.250 -1.800 10.652 1.00 98.50 78 TYR A O 1
ATOM 651 N N . GLN A 1 79 ? -6.948 -0.649 11.588 1.00 98.19 79 GLN A N 1
ATOM 652 C CA . GLN A 1 79 ? -7.620 -0.324 10.334 1.00 98.19 79 GLN A CA 1
ATOM 653 C C . GLN A 1 79 ? -7.047 0.999 9.818 1.00 98.19 79 GLN A C 1
ATOM 655 O O . GLN A 1 79 ? -7.231 2.033 10.456 1.00 98.19 79 GLN A O 1
ATOM 660 N N . VAL A 1 80 ? -6.280 0.949 8.729 1.00 96.81 80 VAL A N 1
ATOM 661 C CA . VAL A 1 80 ? -5.580 2.110 8.150 1.00 96.81 80 VAL A CA 1
ATOM 662 C C . VAL A 1 80 ? -6.382 2.699 7.005 1.00 96.81 80 VAL A C 1
ATOM 664 O O . VAL A 1 80 ? -6.783 1.893 6.138 1.00 96.81 80 VAL A O 1
#

Mean predicted aligned error: 3.93 Å

Foldseek 3Di:
DDPDDDDDPDDPVVVVVVVVVVCVVVVVVVCLQVVADPVFADDDDDDDDDPPDDDDPVNVVVVVVSVVVCVVVSVVRHRD

Solven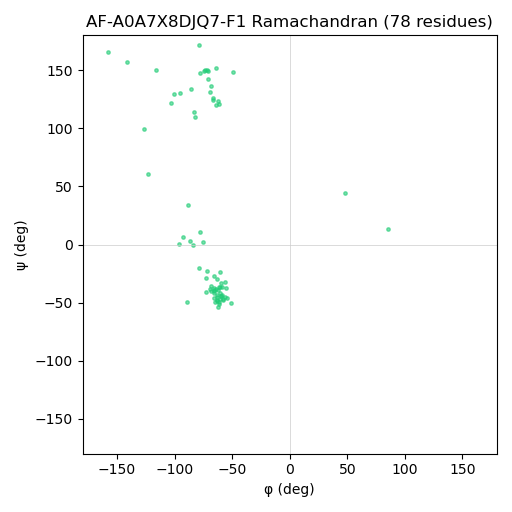t-accessible surface area (backbone atoms only — not comparable to full-atom values): 5074 Å² total; per-residue (Å²): 130,84,95,66,84,80,83,81,86,67,59,68,68,61,54,52,54,49,51,54,47,52,42,58,77,67,40,41,71,60,50,61,34,71,77,28,51,83,90,37,69,44,92,82,86,77,84,82,79,77,90,87,64,82,86,53,72,70,52,53,56,52,50,53,55,54,52,50,53,45,52,51,40,38,71,75,52,26,19,87

Radius of gyration: 16.88 Å; Cα contacts (8 Å, |Δi|>4): 36; chains: 1; bounding box: 27×55×32 Å

pLDDT: mean 95.05, std 4.87, range [65.88, 98.56]

Secondary structure (DSSP, 8-state):
--SSPPPP-S-HHHHHHHHHHHHHHTTHHHHHHHTS-TTSB--PPPPPPPSSSPPPHHHHHHHHHHHHHHHHHHHTT-B-

Sequence (80 aa):
MKRFNELSTKPVKDREEEISRYWKEIDLLHESVTSRDENKPFVFYEGPPTANGKPGIHHVMSRTLKDLVCRYKTMEGYQV